Protein AF-A0A2S1KRH5-F1 (afdb_monomer_lite)

Sequence (73 aa):
MKYDVISSFSLNGKTEVTLDVAVTDMPTYTAAIDADGNLFKVLRFTFPKTSGIPNASLVLEGIYKGNRIELLN

Radius of gyration: 11.07 Å; chains: 1; bounding box: 29×19×27 Å

Secondary structure (DSSP, 8-state):
-EEEEEEEEEETTEEEEEEEEEGGG----SEEE-TT--EEEEEEEE----SSS-EEEEEEES----SEEEEE-

Structure (mmCIF, N/CA/C/O backbone):
data_AF-A0A2S1KRH5-F1
#
_entry.id   AF-A0A2S1KRH5-F1
#
loop_
_atom_site.group_PDB
_atom_site.id
_atom_site.type_symbol
_atom_site.label_atom_id
_atom_site.label_alt_id
_atom_site.label_comp_id
_atom_site.label_asym_id
_atom_site.label_entity_id
_atom_site.label_seq_id
_atom_site.pdbx_PDB_ins_code
_atom_site.Cartn_x
_atom_site.Cartn_y
_atom_site.Cartn_z
_atom_site.occupancy
_atom_site.B_iso_or_equiv
_atom_site.auth_seq_id
_atom_site.auth_comp_id
_atom_site.auth_asym_id
_atom_site.auth_atom_id
_atom_site.pdbx_PDB_model_num
ATOM 1 N N . MET A 1 1 ? -7.661 -5.413 -5.976 1.00 92.56 1 MET A N 1
ATOM 2 C CA . MET A 1 1 ? -6.662 -6.421 -6.404 1.00 92.56 1 MET A CA 1
ATOM 3 C C . MET A 1 1 ? -5.720 -6.702 -5.242 1.00 92.56 1 MET A C 1
ATOM 5 O O . MET A 1 1 ? -5.438 -5.779 -4.489 1.00 92.56 1 MET A O 1
ATOM 9 N N . LYS A 1 2 ? -5.300 -7.958 -5.045 1.00 94.38 2 LYS A N 1
ATOM 10 C CA . LYS A 1 2 ? -4.499 -8.372 -3.881 1.00 94.38 2 LYS A CA 1
ATOM 11 C C . LYS A 1 2 ? -3.014 -8.414 -4.225 1.00 94.38 2 LYS A C 1
ATOM 13 O O . LYS A 1 2 ? -2.667 -8.917 -5.289 1.00 94.38 2 LYS A O 1
ATOM 18 N N . TYR A 1 3 ? -2.183 -7.925 -3.314 1.00 93.38 3 TYR A N 1
ATOM 19 C CA . TYR A 1 3 ? -0.732 -7.854 -3.456 1.00 93.38 3 TYR A CA 1
ATOM 20 C C . TYR A 1 3 ? -0.052 -8.333 -2.175 1.00 93.38 3 TYR A C 1
ATOM 22 O O . TYR A 1 3 ? -0.548 -8.084 -1.069 1.00 93.38 3 TYR A O 1
ATOM 30 N N . ASP A 1 4 ? 1.092 -8.994 -2.327 1.00 94.38 4 ASP A N 1
ATOM 31 C CA . ASP A 1 4 ? 1.989 -9.272 -1.211 1.00 94.38 4 ASP A CA 1
ATOM 32 C C . ASP A 1 4 ? 2.808 -8.011 -0.883 1.00 94.38 4 ASP A C 1
ATOM 34 O O . ASP A 1 4 ? 3.161 -7.214 -1.759 1.00 94.38 4 ASP A O 1
ATOM 38 N N . VAL A 1 5 ? 3.069 -7.804 0.406 1.00 93.44 5 VAL A N 1
ATOM 39 C CA . VAL A 1 5 ? 3.822 -6.660 0.928 1.00 93.44 5 VAL A CA 1
ATOM 40 C C . VAL A 1 5 ? 5.246 -7.096 1.232 1.00 93.44 5 VAL A C 1
ATOM 42 O O . VAL A 1 5 ? 5.473 -7.988 2.046 1.00 93.44 5 VAL A O 1
ATOM 45 N N . ILE A 1 6 ? 6.210 -6.415 0.619 1.00 92.31 6 ILE A N 1
ATOM 46 C CA . ILE A 1 6 ? 7.642 -6.617 0.864 1.00 92.31 6 ILE A CA 1
ATOM 47 C C . ILE A 1 6 ? 8.053 -5.934 2.165 1.00 92.31 6 ILE A C 1
ATOM 49 O O . ILE A 1 6 ? 8.808 -6.485 2.964 1.00 92.31 6 ILE A O 1
ATOM 53 N N . SER A 1 7 ? 7.588 -4.701 2.366 1.00 91.88 7 SER A N 1
ATOM 54 C CA . SER A 1 7 ? 7.931 -3.911 3.542 1.00 91.88 7 SER A CA 1
ATOM 55 C C . SER A 1 7 ? 6.878 -2.855 3.847 1.00 91.88 7 SER A C 1
ATOM 57 O O . SER A 1 7 ? 6.169 -2.372 2.963 1.00 91.88 7 SER A O 1
ATOM 59 N N . SER A 1 8 ? 6.807 -2.474 5.120 1.00 93.25 8 SER A N 1
ATOM 60 C CA . SER A 1 8 ? 5.980 -1.373 5.598 1.00 93.25 8 SER A CA 1
ATOM 61 C C . SER A 1 8 ? 6.772 -0.513 6.579 1.00 93.25 8 SER A C 1
ATOM 63 O O . SER A 1 8 ? 7.369 -1.043 7.519 1.00 93.25 8 SER A O 1
ATOM 65 N N . PHE A 1 9 ? 6.749 0.803 6.395 1.00 92.81 9 PHE A N 1
ATOM 66 C CA . PHE A 1 9 ? 7.365 1.766 7.304 1.00 92.81 9 PHE A CA 1
ATOM 67 C C . PHE A 1 9 ? 6.335 2.798 7.752 1.00 92.81 9 PHE A C 1
ATOM 69 O O . PHE A 1 9 ? 5.761 3.511 6.929 1.00 92.81 9 PHE A O 1
ATOM 76 N N . SER A 1 10 ? 6.110 2.891 9.062 1.00 95.00 10 SER A N 1
ATOM 77 C CA . SER A 1 10 ? 5.139 3.822 9.633 1.00 95.00 10 SER A CA 1
ATOM 78 C C . SER A 1 10 ? 5.817 5.014 10.298 1.00 95.00 10 SER A C 1
ATOM 80 O O . SER A 1 10 ? 6.710 4.853 11.128 1.00 95.00 10 SER A O 1
ATOM 82 N N . LEU A 1 11 ? 5.336 6.218 9.988 1.00 93.88 11 LEU A N 1
ATOM 83 C CA . LEU A 1 11 ? 5.778 7.466 10.603 1.00 93.88 11 LEU A CA 1
ATOM 84 C C . LEU A 1 11 ? 4.604 8.446 10.697 1.00 93.88 11 LEU A C 1
ATOM 86 O O . LEU A 1 11 ? 3.899 8.675 9.717 1.00 93.88 11 LEU A O 1
ATOM 90 N N . ASN A 1 12 ? 4.405 9.047 11.875 1.00 94.12 12 ASN A N 1
ATOM 91 C CA . ASN A 1 12 ? 3.378 10.070 12.126 1.00 94.12 12 ASN A CA 1
ATOM 92 C C . ASN A 1 12 ? 1.966 9.675 11.646 1.00 94.12 12 ASN A C 1
ATOM 94 O O . ASN A 1 12 ? 1.286 10.458 10.983 1.00 94.12 12 ASN A O 1
ATOM 98 N N . GLY A 1 13 ? 1.533 8.446 11.948 1.00 94.94 13 GLY A N 1
ATOM 99 C CA . GLY A 1 13 ? 0.191 7.970 11.593 1.00 94.94 13 GLY A CA 1
ATOM 100 C C . GLY A 1 13 ? -0.012 7.684 10.103 1.00 94.94 13 GLY A C 1
ATOM 101 O O . GLY A 1 13 ? -1.148 7.531 9.672 1.00 94.94 13 GLY A O 1
ATOM 102 N N . LYS A 1 14 ? 1.061 7.624 9.312 1.00 96.81 14 LYS A N 1
ATOM 103 C CA . LYS A 1 14 ? 1.044 7.204 7.907 1.00 96.81 14 LYS A CA 1
ATOM 104 C C . LYS A 1 14 ? 1.949 6.002 7.735 1.00 96.81 14 LYS A C 1
ATOM 106 O O . LYS A 1 14 ? 2.929 5.872 8.468 1.00 96.81 14 LYS A O 1
ATOM 111 N N . THR A 1 15 ? 1.652 5.165 6.751 1.00 96.44 15 THR A N 1
ATOM 112 C CA . THR A 1 15 ? 2.478 3.996 6.442 1.00 96.44 15 THR A CA 1
ATOM 113 C C . THR A 1 15 ? 2.822 3.964 4.970 1.00 96.44 15 THR A C 1
ATOM 115 O O . THR A 1 15 ? 1.931 3.974 4.132 1.00 96.44 15 THR A O 1
ATOM 118 N N . GLU A 1 16 ? 4.109 3.924 4.652 1.00 94.31 16 GLU A N 1
ATOM 119 C CA . GLU A 1 16 ? 4.575 3.576 3.317 1.00 94.31 16 GLU A CA 1
ATOM 120 C C . GLU A 1 16 ? 4.647 2.055 3.201 1.00 94.31 16 GLU A C 1
ATOM 122 O O . GLU A 1 16 ? 5.259 1.397 4.040 1.00 94.31 16 GLU A O 1
ATOM 127 N N . VAL A 1 17 ? 3.995 1.505 2.183 1.00 94.00 17 VAL A N 1
ATOM 128 C CA . VAL A 1 17 ? 3.919 0.072 1.900 1.00 94.00 17 VAL A CA 1
ATOM 129 C C . VAL A 1 17 ? 4.575 -0.172 0.551 1.00 94.00 17 VAL A C 1
ATOM 131 O O . VAL A 1 17 ? 4.206 0.472 -0.427 1.00 94.00 17 VAL A O 1
ATOM 134 N N . THR A 1 18 ? 5.533 -1.093 0.498 1.00 92.56 18 THR A N 1
ATOM 135 C CA . THR A 1 18 ? 6.170 -1.558 -0.742 1.00 92.56 18 THR A CA 1
ATOM 136 C C . THR A 1 18 ? 5.617 -2.924 -1.107 1.00 92.56 18 THR A C 1
ATOM 138 O O . THR A 1 18 ? 5.544 -3.811 -0.255 1.00 92.56 18 THR A O 1
ATOM 141 N N . LEU A 1 19 ? 5.236 -3.092 -2.366 1.00 91.69 19 LEU A N 1
ATOM 142 C CA . LEU A 1 19 ? 4.496 -4.245 -2.861 1.00 91.69 19 LEU A CA 1
ATOM 143 C C . LEU A 1 19 ? 5.336 -5.086 -3.806 1.00 91.69 19 LEU A C 1
ATOM 145 O O . LEU A 1 19 ? 6.170 -4.557 -4.537 1.00 91.69 19 LEU A O 1
ATOM 149 N N . ASP A 1 20 ? 5.078 -6.389 -3.810 1.00 90.12 20 ASP A N 1
ATOM 150 C CA . ASP A 1 20 ? 5.706 -7.334 -4.733 1.00 90.12 20 ASP A CA 1
ATOM 151 C C . ASP A 1 20 ? 5.018 -7.296 -6.106 1.00 90.12 20 ASP A C 1
ATOM 153 O O . ASP A 1 20 ? 4.322 -8.218 -6.527 1.00 90.12 20 ASP A O 1
ATOM 157 N N . VAL A 1 21 ? 5.119 -6.140 -6.766 1.00 87.88 21 VAL A N 1
ATOM 158 C CA . VAL A 1 21 ? 4.611 -5.898 -8.118 1.00 87.88 21 VAL A CA 1
ATOM 159 C C . VAL A 1 21 ? 5.403 -4.776 -8.778 1.00 87.88 21 VAL A C 1
ATOM 161 O O . VAL A 1 21 ? 5.740 -3.775 -8.138 1.00 87.88 21 VAL A O 1
ATOM 164 N N . ALA A 1 22 ? 5.667 -4.921 -10.075 1.00 84.88 22 ALA A N 1
ATOM 165 C CA . ALA A 1 22 ? 6.312 -3.880 -10.858 1.00 84.88 22 ALA A CA 1
ATOM 166 C C . ALA A 1 22 ? 5.423 -2.632 -10.960 1.00 84.88 22 ALA A C 1
ATOM 168 O O . ALA A 1 22 ? 4.211 -2.709 -11.163 1.00 84.88 22 ALA A O 1
ATOM 169 N N . VAL A 1 23 ? 6.043 -1.455 -10.882 1.00 79.56 23 VAL A N 1
ATOM 170 C CA . VAL A 1 23 ? 5.339 -0.169 -10.960 1.00 79.56 23 VAL A CA 1
ATOM 171 C C . VAL A 1 23 ? 4.549 0.022 -12.258 1.00 79.56 23 VAL A C 1
ATOM 173 O O . VAL A 1 23 ? 3.496 0.654 -12.253 1.00 79.56 23 VAL A O 1
ATOM 176 N N . THR A 1 24 ? 5.049 -0.519 -13.372 1.00 80.00 24 THR A N 1
ATOM 177 C CA . THR A 1 24 ? 4.435 -0.387 -14.702 1.00 80.00 24 THR A CA 1
ATOM 178 C C . THR A 1 24 ? 3.078 -1.062 -14.786 1.00 80.00 24 THR A C 1
ATOM 180 O O . THR A 1 24 ? 2.255 -0.678 -15.613 1.00 80.00 24 THR A O 1
ATOM 183 N N . ASP A 1 25 ? 2.839 -2.027 -13.905 1.00 78.56 25 ASP A N 1
ATOM 184 C CA . ASP A 1 25 ? 1.646 -2.859 -13.909 1.00 78.56 25 ASP A CA 1
ATOM 185 C C . ASP A 1 25 ? 0.616 -2.350 -12.893 1.00 78.56 25 ASP A C 1
ATOM 187 O O . ASP A 1 25 ? -0.387 -3.021 -12.643 1.00 78.56 25 ASP A O 1
ATOM 191 N N . MET A 1 26 ? 0.860 -1.180 -12.281 1.00 80.19 26 MET A N 1
ATOM 192 C CA . MET A 1 26 ? 0.064 -0.681 -11.169 1.00 80.19 26 MET A CA 1
ATOM 193 C C . MET A 1 26 ? -0.970 0.379 -11.583 1.00 80.19 26 MET A C 1
ATOM 195 O O . MET A 1 26 ? -0.600 1.494 -11.960 1.00 80.19 26 MET A O 1
ATOM 199 N N . PRO A 1 27 ? -2.278 0.080 -11.465 1.00 83.62 27 PRO A N 1
ATOM 200 C CA . PRO A 1 27 ? -3.331 1.080 -11.587 1.00 83.62 27 PRO A CA 1
ATOM 201 C C . PRO A 1 27 ? -3.299 2.088 -10.435 1.00 83.62 27 PRO A C 1
ATOM 203 O O . PRO A 1 27 ? -2.754 1.829 -9.361 1.00 83.62 27 PRO A O 1
ATOM 206 N N . THR A 1 28 ? -3.973 3.221 -10.622 1.00 85.00 28 THR A N 1
ATOM 207 C CA . THR A 1 28 ? -4.311 4.114 -9.510 1.00 85.00 28 THR A CA 1
ATOM 208 C C . THR A 1 28 ? -5.395 3.484 -8.640 1.00 85.00 28 THR A C 1
ATOM 210 O O . THR A 1 28 ? -6.391 3.000 -9.167 1.00 85.00 28 THR A O 1
ATOM 213 N N . TYR A 1 29 ? -5.209 3.532 -7.322 1.00 90.81 29 TYR A N 1
ATOM 214 C CA . TYR A 1 29 ? -6.145 3.048 -6.306 1.00 90.81 29 TYR A CA 1
ATOM 215 C C . TYR A 1 29 ? -6.365 4.135 -5.253 1.00 90.81 29 TYR A C 1
ATOM 217 O O . TYR A 1 29 ? -5.452 4.918 -4.975 1.00 90.81 29 TYR A O 1
ATOM 225 N N . THR A 1 30 ? -7.558 4.180 -4.661 1.00 93.75 30 THR A N 1
ATOM 226 C CA . THR A 1 30 ? -7.939 5.207 -3.675 1.00 93.75 30 THR A CA 1
ATOM 227 C C . THR A 1 30 ? -8.010 4.666 -2.248 1.00 93.75 30 THR A C 1
ATOM 229 O O . THR A 1 30 ? -7.855 5.428 -1.287 1.00 93.75 30 THR A O 1
ATOM 232 N N . ALA A 1 31 ? -8.176 3.353 -2.090 1.00 95.69 31 ALA A N 1
ATOM 233 C CA . ALA A 1 31 ? -8.288 2.703 -0.794 1.00 95.69 31 ALA A CA 1
ATOM 234 C C . ALA A 1 31 ? -7.570 1.350 -0.754 1.00 95.69 31 ALA A C 1
ATOM 236 O O . ALA A 1 31 ? -7.246 0.753 -1.783 1.00 95.69 31 ALA A O 1
ATOM 237 N N . ALA A 1 32 ? -7.316 0.877 0.461 1.00 96.38 32 ALA A N 1
ATOM 238 C CA . ALA A 1 32 ? -6.691 -0.402 0.722 1.00 96.38 32 ALA A CA 1
ATOM 239 C C . ALA A 1 32 ? -7.337 -1.108 1.917 1.00 96.38 32 ALA A C 1
ATOM 241 O O . ALA A 1 32 ? -7.768 -0.444 2.855 1.00 96.38 32 ALA A O 1
ATOM 242 N N . ILE A 1 33 ? -7.380 -2.437 1.900 1.00 97.25 33 ILE A N 1
ATOM 243 C CA . ILE A 1 33 ? -7.875 -3.277 2.992 1.00 97.25 33 ILE A CA 1
ATOM 244 C C . ILE A 1 33 ? -6.771 -4.255 3.406 1.00 97.25 33 ILE A C 1
ATOM 246 O O . ILE A 1 33 ? -6.090 -4.823 2.548 1.00 97.25 33 ILE A O 1
ATOM 250 N N . ASP A 1 34 ? -6.567 -4.438 4.709 1.00 95.69 34 A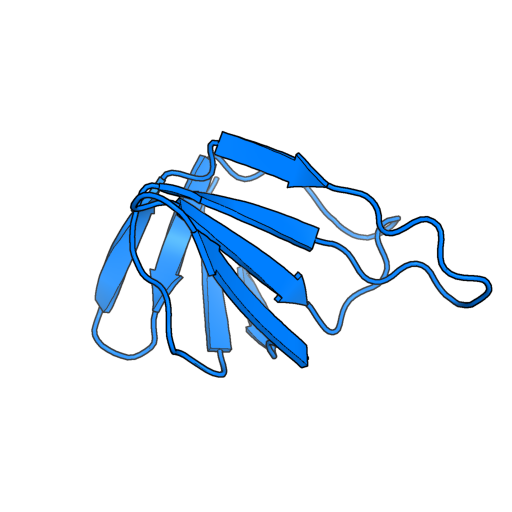SP A N 1
ATOM 251 C CA . ASP A 1 34 ? -5.685 -5.486 5.234 1.00 95.69 34 ASP A CA 1
ATOM 252 C C . ASP A 1 34 ? -6.391 -6.850 5.387 1.00 95.69 34 ASP A C 1
ATOM 254 O O . ASP A 1 34 ? -7.546 -7.038 5.010 1.00 95.69 34 ASP A O 1
ATOM 258 N N . ALA A 1 35 ? -5.677 -7.841 5.920 1.00 91.56 35 ALA A N 1
ATOM 259 C CA . ALA A 1 35 ? -6.223 -9.182 6.125 1.00 91.56 35 ALA A CA 1
ATOM 260 C C . ALA A 1 35 ? -7.338 -9.242 7.190 1.00 91.56 35 ALA A C 1
ATOM 262 O O . ALA A 1 35 ? -8.152 -10.164 7.149 1.00 91.56 35 ALA A O 1
ATOM 263 N N . ASP A 1 36 ? -7.384 -8.270 8.103 1.00 92.88 36 ASP A N 1
ATOM 264 C CA . ASP A 1 36 ? -8.370 -8.180 9.183 1.00 92.88 36 ASP A CA 1
ATOM 265 C C . ASP A 1 36 ? -9.619 -7.381 8.761 1.00 92.88 36 ASP A C 1
ATOM 267 O O . ASP A 1 36 ? -10.592 -7.294 9.509 1.00 92.88 36 ASP A O 1
ATOM 271 N N . GLY A 1 37 ? -9.619 -6.811 7.550 1.00 93.94 37 GLY A N 1
ATOM 272 C CA . GLY A 1 37 ? -10.719 -6.010 7.019 1.00 93.94 37 GLY A CA 1
ATOM 273 C C . GLY A 1 37 ? -10.629 -4.517 7.349 1.00 93.94 37 GLY A C 1
ATOM 274 O O . GLY A 1 37 ? -11.591 -3.788 7.101 1.00 93.94 37 GLY A O 1
ATOM 275 N N . ASN A 1 38 ? -9.505 -4.032 7.889 1.00 95.44 38 ASN A N 1
ATOM 276 C CA . ASN A 1 38 ? -9.332 -2.610 8.178 1.00 95.44 38 ASN A CA 1
ATOM 277 C C . ASN A 1 38 ? -9.133 -1.825 6.883 1.00 95.44 38 ASN A C 1
ATOM 279 O O . ASN A 1 38 ? -8.288 -2.174 6.059 1.00 95.44 38 ASN A O 1
ATOM 283 N N . LEU A 1 39 ? -9.891 -0.738 6.732 1.00 96.44 39 LEU A N 1
ATOM 284 C CA . LEU A 1 39 ? -9.820 0.148 5.575 1.00 96.44 39 LEU A CA 1
ATOM 285 C C . LEU A 1 39 ? -8.799 1.269 5.804 1.00 96.44 39 LEU A C 1
ATOM 287 O O . LEU A 1 39 ? -8.830 1.964 6.819 1.00 96.44 39 LEU A O 1
ATOM 291 N N . PHE A 1 40 ? -7.957 1.498 4.805 1.00 97.12 40 PHE A N 1
ATOM 292 C CA . PHE A 1 40 ? -6.954 2.551 4.757 1.00 97.12 40 PHE A CA 1
ATOM 293 C C . PHE A 1 40 ? -7.167 3.411 3.515 1.00 97.12 40 PHE A C 1
ATOM 295 O O . PHE A 1 40 ? -7.465 2.906 2.431 1.00 97.12 40 PHE A O 1
ATOM 302 N N . LYS A 1 41 ? -6.962 4.721 3.646 1.00 96.62 41 LYS A N 1
ATOM 303 C CA . LYS A 1 41 ? -6.967 5.635 2.501 1.00 96.62 41 LYS A CA 1
ATOM 304 C C . LYS A 1 41 ? -5.597 5.637 1.834 1.00 96.62 41 LYS A C 1
ATOM 306 O O . LYS A 1 41 ? -4.590 5.859 2.507 1.00 96.62 41 LYS A O 1
ATOM 311 N N . VAL A 1 42 ? -5.557 5.463 0.515 1.00 95.00 42 VAL A N 1
ATOM 312 C CA . VAL A 1 42 ? -4.331 5.637 -0.273 1.00 95.00 42 VAL A CA 1
ATOM 313 C C . VAL A 1 42 ? -4.138 7.130 -0.532 1.00 95.00 42 VAL A C 1
ATOM 315 O O . VAL A 1 42 ? -4.982 7.793 -1.130 1.00 95.00 42 VAL A O 1
ATOM 318 N N . LEU A 1 43 ? -3.032 7.686 -0.044 1.00 93.38 43 LEU A N 1
ATOM 319 C CA . LEU A 1 43 ? -2.717 9.110 -0.162 1.00 93.38 43 LEU A CA 1
ATOM 320 C C . LEU A 1 43 ? -1.961 9.430 -1.449 1.00 93.38 43 LEU A C 1
ATOM 322 O O . LEU A 1 43 ? -2.209 10.457 -2.075 1.00 93.38 43 LEU A O 1
ATOM 326 N N . ARG A 1 44 ? -0.989 8.588 -1.803 1.00 88.75 44 ARG A N 1
ATOM 327 C CA . ARG A 1 44 ? -0.181 8.720 -3.020 1.00 88.75 44 ARG A CA 1
ATOM 328 C C . ARG A 1 44 ? 0.582 7.436 -3.297 1.00 88.75 44 ARG A C 1
ATOM 330 O O . ARG A 1 44 ? 0.913 6.708 -2.364 1.00 88.75 44 ARG A O 1
ATOM 337 N N . PHE A 1 45 ? 0.956 7.248 -4.552 1.00 85.00 45 PHE A N 1
ATOM 338 C CA . PHE A 1 45 ? 1.988 6.293 -4.934 1.00 85.00 45 PHE A CA 1
ATOM 339 C C . PHE A 1 45 ? 3.367 6.924 -4.733 1.00 85.00 45 PHE A C 1
ATOM 341 O O . PHE A 1 45 ? 3.563 8.120 -4.973 1.00 85.00 45 PHE A O 1
ATOM 348 N N . THR A 1 46 ? 4.308 6.131 -4.242 1.00 77.88 46 THR A N 1
ATOM 349 C CA . THR A 1 46 ? 5.721 6.480 -4.128 1.00 77.88 46 THR A CA 1
ATOM 350 C C . THR A 1 46 ? 6.529 5.491 -4.954 1.00 77.88 46 THR A C 1
ATOM 352 O O . THR A 1 46 ? 6.184 4.321 -5.088 1.00 77.88 46 THR A O 1
ATOM 355 N N . PHE A 1 47 ? 7.597 5.982 -5.575 1.00 69.44 47 PHE A N 1
ATOM 356 C CA . PHE A 1 47 ? 8.432 5.170 -6.450 1.00 69.44 47 PHE A CA 1
ATOM 357 C C . PHE A 1 47 ? 9.826 5.106 -5.834 1.00 69.44 47 PHE A C 1
ATOM 359 O O . PHE A 1 47 ? 10.537 6.122 -5.855 1.00 69.44 47 PHE A O 1
ATOM 366 N N . PRO A 1 48 ? 10.221 3.972 -5.229 1.00 58.69 48 PRO A N 1
ATOM 367 C CA . PRO A 1 48 ? 11.558 3.850 -4.684 1.00 58.69 48 PRO A CA 1
ATOM 368 C C . PRO A 1 48 ? 12.575 3.976 -5.825 1.00 58.69 48 PRO A C 1
ATOM 370 O O . PRO A 1 48 ? 12.514 3.265 -6.826 1.00 58.69 48 PRO A O 1
ATOM 373 N N . LYS A 1 49 ? 13.534 4.900 -5.680 1.00 54.75 49 LYS A N 1
ATOM 374 C CA . LYS A 1 49 ? 14.650 5.112 -6.623 1.00 54.75 49 LYS A CA 1
ATOM 375 C C . LYS A 1 49 ? 15.739 4.036 -6.485 1.00 54.75 49 LYS A C 1
ATOM 377 O O . LYS A 1 49 ? 16.927 4.349 -6.545 1.00 54.75 49 LYS A O 1
ATOM 382 N N . THR A 1 50 ? 15.382 2.786 -6.217 1.00 54.19 50 THR A N 1
ATOM 383 C CA . THR A 1 50 ? 16.369 1.708 -6.085 1.00 54.19 50 THR A CA 1
ATOM 384 C C . THR A 1 50 ? 16.617 1.040 -7.431 1.00 54.19 50 THR A C 1
ATOM 386 O O . THR A 1 50 ? 15.683 0.691 -8.144 1.00 54.19 50 THR A O 1
ATOM 389 N N . SER A 1 51 ? 17.897 0.873 -7.770 1.00 45.03 51 SER A N 1
ATOM 390 C CA . SER A 1 51 ? 18.381 0.160 -8.955 1.00 45.03 51 SER A CA 1
ATOM 391 C C . SER A 1 51 ? 17.896 -1.298 -8.944 1.00 45.03 51 SER A C 1
ATOM 393 O O . SER A 1 51 ? 18.385 -2.095 -8.148 1.00 45.03 51 SER A O 1
ATOM 395 N N . GLY A 1 52 ? 16.944 -1.639 -9.813 1.00 62.19 52 GLY A N 1
ATOM 396 C CA . GLY A 1 52 ? 16.278 -2.945 -9.906 1.00 62.19 52 GLY A CA 1
ATOM 397 C C . GLY A 1 52 ? 14.926 -2.808 -10.619 1.00 62.19 52 GLY A C 1
ATOM 398 O O . GLY A 1 52 ? 14.603 -1.715 -11.084 1.00 62.19 52 GLY A O 1
ATOM 399 N N . ILE A 1 53 ? 14.128 -3.881 -10.709 1.00 58.81 53 ILE A N 1
ATOM 400 C CA . ILE A 1 53 ? 12.716 -3.743 -11.112 1.00 58.81 53 ILE A CA 1
ATOM 401 C C . ILE A 1 53 ? 12.046 -2.867 -10.041 1.00 58.81 53 ILE A C 1
ATOM 403 O O . ILE A 1 53 ? 12.074 -3.245 -8.868 1.00 58.81 53 ILE A O 1
ATOM 407 N N . PRO A 1 54 ? 11.516 -1.681 -10.388 1.00 67.75 54 PRO A N 1
ATOM 408 C CA . PRO A 1 54 ? 10.926 -0.794 -9.400 1.00 67.75 54 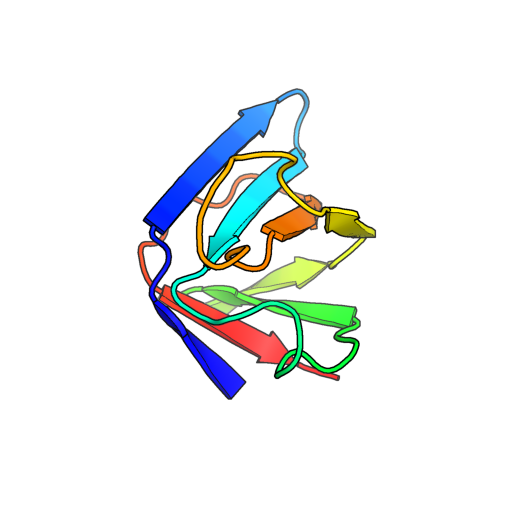PRO A CA 1
ATOM 409 C C . PRO A 1 54 ? 9.638 -1.430 -8.878 1.00 67.75 54 PRO A C 1
ATOM 411 O O . PRO A 1 54 ? 8.620 -1.453 -9.571 1.00 67.75 54 PRO A O 1
ATOM 414 N N . ASN A 1 55 ? 9.702 -1.954 -7.657 1.00 83.81 55 ASN A N 1
ATOM 415 C CA . ASN A 1 55 ? 8.524 -2.370 -6.915 1.00 83.81 55 ASN A CA 1
ATOM 416 C C . ASN A 1 55 ? 7.666 -1.149 -6.610 1.00 83.81 55 ASN A C 1
ATOM 418 O O . ASN A 1 55 ? 8.182 -0.071 -6.299 1.00 83.81 55 ASN A O 1
ATOM 422 N N . ALA A 1 56 ? 6.356 -1.305 -6.720 1.00 88.81 56 ALA A N 1
ATOM 423 C CA . ALA A 1 56 ? 5.455 -0.211 -6.441 1.00 88.81 56 ALA A CA 1
ATOM 424 C C . ALA A 1 56 ? 5.366 0.056 -4.934 1.00 88.81 56 ALA A C 1
ATOM 426 O O . ALA A 1 56 ? 5.250 -0.875 -4.134 1.00 88.81 56 ALA A O 1
ATOM 427 N N . SER A 1 57 ? 5.370 1.332 -4.552 1.00 90.62 57 SER A N 1
ATOM 428 C CA . SER A 1 57 ? 5.113 1.745 -3.176 1.00 90.62 57 SER A CA 1
ATOM 429 C C . SER A 1 57 ? 3.935 2.711 -3.115 1.00 90.62 57 SER A C 1
ATOM 431 O O . SER A 1 57 ? 3.594 3.402 -4.079 1.00 90.62 57 SER A O 1
ATOM 433 N N . LEU A 1 58 ? 3.268 2.745 -1.969 1.00 92.56 58 LEU A N 1
ATOM 434 C CA . LEU A 1 58 ? 2.147 3.639 -1.720 1.00 92.56 58 LEU A CA 1
ATOM 435 C C . LEU A 1 58 ? 2.107 4.069 -0.264 1.00 92.56 58 LEU A C 1
ATOM 437 O O . LEU A 1 58 ? 2.531 3.348 0.635 1.00 92.56 58 LEU A O 1
ATOM 441 N N . VAL A 1 59 ? 1.582 5.266 -0.033 1.00 94.94 59 VAL A N 1
ATOM 442 C CA . VAL A 1 59 ? 1.407 5.823 1.304 1.00 94.94 59 VAL A CA 1
ATOM 443 C C . VAL A 1 59 ? -0.048 5.689 1.708 1.00 94.94 59 VAL A C 1
ATOM 445 O O . VAL A 1 59 ? -0.932 6.224 1.041 1.00 94.94 59 VAL A O 1
ATOM 448 N N . LEU A 1 60 ? -0.273 5.027 2.83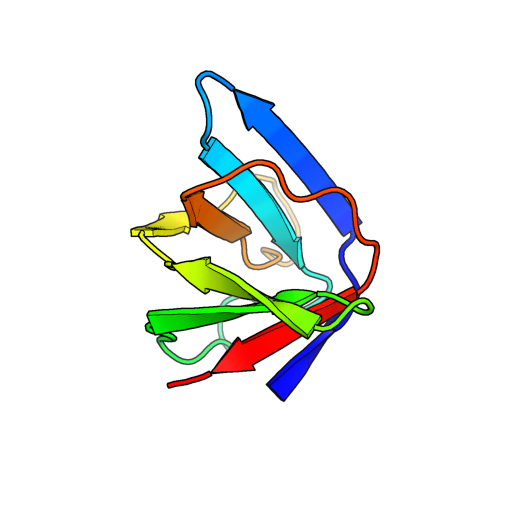2 1.00 96.44 60 LEU A N 1
ATOM 449 C CA . LEU A 1 60 ? -1.555 4.891 3.500 1.00 96.44 60 LEU A CA 1
ATOM 450 C C . LEU A 1 60 ? -1.706 5.931 4.609 1.00 96.44 60 LEU A C 1
ATOM 452 O O . LEU A 1 60 ? -0.746 6.265 5.311 1.00 96.44 60 LEU A O 1
ATOM 456 N N . GLU A 1 61 ? -2.931 6.401 4.801 1.00 97.19 61 GLU A N 1
ATOM 457 C CA . GLU A 1 61 ? -3.352 7.043 6.042 1.00 97.19 61 GLU A CA 1
ATOM 458 C C . GLU A 1 61 ? -3.655 5.960 7.083 1.00 97.19 61 GLU A C 1
ATOM 460 O O . GLU A 1 61 ? -4.534 5.126 6.874 1.00 97.19 61 GLU A O 1
ATOM 465 N N . GLY A 1 62 ? -2.902 5.949 8.184 1.00 95.69 62 GLY A N 1
ATOM 466 C CA . GLY A 1 62 ? -2.987 4.943 9.241 1.00 95.69 62 GLY A CA 1
ATOM 467 C C . GLY A 1 62 ? -1.702 4.136 9.443 1.00 95.69 62 GLY A C 1
ATOM 468 O O . GLY A 1 62 ? -0.684 4.322 8.766 1.00 95.69 62 GLY A O 1
ATOM 469 N N . ILE A 1 63 ? -1.756 3.227 10.419 1.00 95.62 63 ILE A N 1
ATOM 470 C CA . ILE A 1 63 ? -0.677 2.292 10.753 1.00 95.62 63 ILE A CA 1
ATOM 471 C C . ILE A 1 63 ? -1.021 0.925 10.166 1.00 95.62 63 ILE A C 1
ATOM 473 O O . ILE A 1 63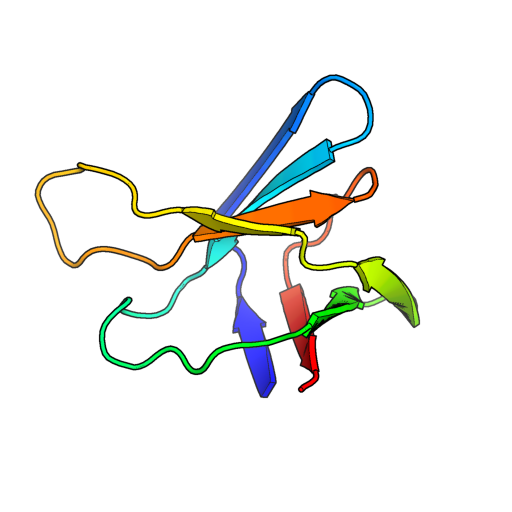 ? -1.903 0.243 10.678 1.00 95.62 63 ILE A O 1
ATOM 477 N N . TYR A 1 64 ? -0.315 0.530 9.111 1.00 95.94 64 TYR A N 1
ATOM 478 C CA . TYR A 1 64 ? -0.469 -0.772 8.467 1.00 95.94 64 TYR A CA 1
ATOM 479 C C . TYR A 1 64 ? 0.677 -1.704 8.883 1.00 95.94 64 TYR A C 1
ATOM 481 O O . TYR A 1 64 ? 1.835 -1.290 8.908 1.00 95.94 64 TYR A O 1
ATOM 489 N N . LYS A 1 65 ? 0.355 -2.956 9.235 1.00 92.69 65 LYS A N 1
ATOM 490 C CA . LYS A 1 65 ? 1.323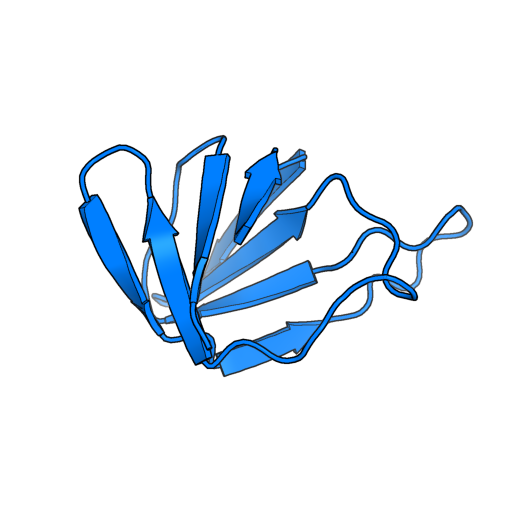 -3.965 9.721 1.00 92.69 65 LYS A CA 1
ATOM 491 C C . LYS A 1 65 ? 1.204 -5.324 9.021 1.00 92.69 65 LYS A C 1
ATOM 493 O O . LYS A 1 65 ? 1.819 -6.292 9.461 1.00 92.69 65 LYS A O 1
ATOM 498 N N . GLY A 1 66 ? 0.369 -5.416 7.988 1.00 93.12 66 GLY A N 1
ATOM 499 C CA . GLY A 1 66 ? 0.110 -6.668 7.286 1.00 93.12 66 GLY A CA 1
ATOM 500 C C . GLY A 1 66 ? 1.233 -7.056 6.325 1.00 93.12 66 GLY A C 1
ATOM 501 O O . GLY A 1 66 ? 2.089 -6.253 5.965 1.00 93.12 66 GLY A O 1
ATOM 502 N N . ASN A 1 67 ? 1.198 -8.308 5.881 1.00 94.69 67 ASN A N 1
ATOM 503 C CA . ASN A 1 67 ? 2.033 -8.823 4.793 1.00 94.69 67 ASN A CA 1
ATOM 504 C C . ASN A 1 67 ? 1.262 -8.943 3.463 1.00 94.69 67 ASN A C 1
ATOM 506 O O . ASN A 1 67 ? 1.828 -9.362 2.457 1.00 94.69 67 ASN A O 1
ATOM 510 N N . ARG A 1 68 ? -0.032 -8.603 3.465 1.00 95.62 68 ARG A N 1
ATOM 511 C CA . ARG A 1 68 ? -0.939 -8.663 2.316 1.00 95.62 68 ARG A CA 1
ATOM 512 C C . ARG A 1 68 ? -1.914 -7.511 2.330 1.00 95.62 68 ARG A C 1
ATOM 514 O O . ARG A 1 68 ? -2.456 -7.160 3.381 1.00 95.62 68 ARG A O 1
ATOM 521 N N . ILE A 1 69 ? -2.160 -6.955 1.156 1.00 96.12 69 ILE A N 1
ATOM 522 C CA . ILE A 1 69 ? -3.045 -5.812 0.999 1.00 96.12 69 ILE A CA 1
ATOM 523 C C . ILE A 1 69 ? -3.958 -6.004 -0.203 1.00 96.12 69 ILE A C 1
ATOM 525 O O . ILE A 1 69 ? -3.546 -6.495 -1.254 1.00 96.12 69 ILE A O 1
ATOM 529 N N . GLU A 1 70 ? -5.213 -5.611 -0.050 1.00 96.75 70 GLU A N 1
ATOM 530 C CA . GLU A 1 70 ? -6.165 -5.516 -1.142 1.00 96.75 70 GLU A CA 1
ATOM 531 C C . GLU A 1 70 ? -6.371 -4.051 -1.507 1.00 96.75 70 GLU A C 1
ATOM 533 O O . GLU A 1 70 ? -6.823 -3.271 -0.681 1.00 96.75 70 GLU A O 1
ATOM 538 N N . LEU A 1 71 ? -6.045 -3.665 -2.739 1.00 94.75 71 LEU A N 1
ATOM 539 C CA . LEU A 1 71 ? -6.247 -2.304 -3.232 1.00 94.75 71 LEU A CA 1
ATOM 540 C C . LEU A 1 71 ? -7.575 -2.175 -3.973 1.00 94.75 71 LEU A C 1
ATOM 542 O O . LEU A 1 71 ? -7.930 -3.033 -4.789 1.00 94.75 71 LEU A O 1
ATOM 546 N N . LEU A 1 72 ? -8.285 -1.088 -3.696 1.00 93.50 72 LEU A N 1
ATOM 547 C CA . LEU A 1 72 ? -9.608 -0.774 -4.217 1.00 93.50 72 LEU A CA 1
ATOM 548 C C . LEU A 1 72 ? -9.561 0.550 -4.985 1.00 93.50 72 LEU A C 1
ATOM 550 O O . LEU A 1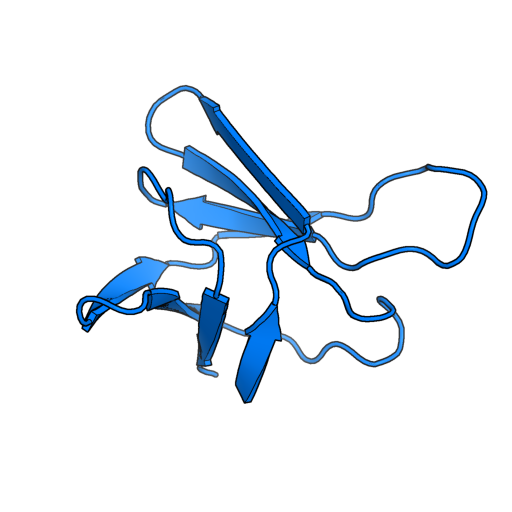 72 ? -8.834 1.473 -4.603 1.00 93.50 72 LEU A O 1
ATOM 554 N N . ASN A 1 73 ? -10.307 0.613 -6.087 1.00 85.25 73 ASN A N 1
ATOM 555 C CA . ASN A 1 73 ? -10.407 1.808 -6.921 1.00 85.25 73 ASN A CA 1
ATOM 556 C C . ASN A 1 73 ? -11.533 2.713 -6.422 1.00 85.25 73 ASN A C 1
ATOM 558 O O . ASN A 1 73 ? -12.637 2.168 -6.199 1.00 85.25 73 ASN A O 1
#

Foldseek 3Di:
DKWFWPDWDDDPQKIKTWTPDAPVPDDDFQWKAAPVGDIWGWPDKDWPPDPDRTTTITMTRGDDDHRMMDTHD

Organism: NCBI:txid137591

pLDDT: mean 88.36, std 11.64, range [45.03, 97.25]